Protein AF-A0A3D1SF93-F1 (afdb_monomer_lite)

Secondary structure (DSSP, 8-state):
-PBPPGGGTTTS--EEPPP-SS---THHHHSS--EEEEETTTEEEEEEEESSS-S----GGGGT--S-S-EE-GGGGT-HHHHHHHHHT-S----EEEEEPPP--HHHHHHT-----TTTTPPTTSBPP---EE--S--TT-EEEEESSTT-GGGEEEEE--TT-EE-

pLDDT: mean 93.57, std 7.23, range [55.25, 98.75]

Structure (mmCIF, N/CA/C/O backbone):
data_AF-A0A3D1SF93-F1
#
_entry.id   AF-A0A3D1SF93-F1
#
loop_
_atom_site.group_PDB
_atom_site.id
_atom_site.type_symbol
_atom_site.label_atom_id
_atom_site.label_alt_id
_atom_site.label_comp_id
_atom_site.label_asym_id
_atom_site.label_entity_id
_atom_site.label_seq_id
_atom_site.pdbx_PDB_ins_code
_atom_site.Cartn_x
_atom_site.Cartn_y
_atom_site.Cartn_z
_atom_site.occupancy
_atom_site.B_iso_or_equiv
_atom_site.auth_seq_id
_atom_site.auth_comp_id
_atom_site.auth_asym_id
_atom_site.auth_atom_id
_atom_site.pdbx_PDB_model_num
ATOM 1 N N . MET A 1 1 ? -8.913 -22.508 8.419 1.00 74.81 1 MET A N 1
ATOM 2 C CA . MET A 1 1 ? -8.419 -22.005 7.117 1.00 74.81 1 MET A CA 1
ATOM 3 C C . MET A 1 1 ? -9.110 -20.682 6.803 1.00 74.81 1 MET A C 1
ATOM 5 O O . MET A 1 1 ? -10.325 -20.611 6.950 1.00 74.81 1 MET A O 1
ATOM 9 N N . HIS A 1 2 ? -8.361 -19.647 6.410 1.00 86.44 2 HIS A N 1
ATOM 10 C CA . HIS A 1 2 ? -8.911 -18.325 6.064 1.00 86.44 2 HIS A CA 1
ATOM 11 C C . HIS A 1 2 ? -9.684 -18.330 4.740 1.00 86.44 2 HIS A C 1
ATOM 13 O O . HIS A 1 2 ? -9.350 -19.085 3.822 1.00 86.44 2 HIS A O 1
ATOM 19 N N . VAL A 1 3 ? -10.672 -17.440 4.621 1.00 83.31 3 VAL A N 1
ATOM 20 C CA . VAL A 1 3 ? -11.411 -17.209 3.371 1.00 83.31 3 VAL A CA 1
ATOM 21 C C . VAL A 1 3 ? -10.537 -16.401 2.412 1.00 83.31 3 VAL A C 1
ATOM 23 O O . VAL A 1 3 ? -10.145 -15.276 2.721 1.00 83.31 3 VAL A O 1
ATOM 26 N N . LYS A 1 4 ? -10.223 -16.984 1.250 1.00 88.31 4 LYS A N 1
ATOM 27 C CA . LYS A 1 4 ? -9.338 -16.403 0.229 1.00 88.31 4 LYS A CA 1
ATOM 28 C C . LYS A 1 4 ? -10.141 -15.737 -0.890 1.00 88.31 4 LYS A C 1
ATOM 30 O O . LYS A 1 4 ? -11.246 -16.174 -1.195 1.00 88.31 4 LYS A O 1
ATOM 35 N N . LEU A 1 5 ? -9.564 -14.719 -1.528 1.00 89.38 5 LEU A N 1
ATOM 36 C CA . LEU A 1 5 ? -10.157 -14.077 -2.701 1.00 89.38 5 LEU A CA 1
ATOM 37 C C . LEU A 1 5 ? -9.902 -14.915 -3.958 1.00 89.38 5 LEU A C 1
ATOM 39 O O . LEU A 1 5 ? -8.754 -15.218 -4.283 1.00 89.38 5 LEU A O 1
ATOM 43 N N . ASP A 1 6 ? -10.965 -15.238 -4.693 1.00 92.31 6 ASP A N 1
ATOM 44 C CA . ASP A 1 6 ? -10.878 -16.008 -5.938 1.00 92.31 6 ASP A CA 1
ATOM 45 C C . ASP A 1 6 ? -9.989 -15.329 -6.984 1.00 92.31 6 ASP A C 1
ATOM 47 O O . ASP A 1 6 ? -9.209 -15.998 -7.658 1.00 92.31 6 ASP A O 1
ATOM 51 N N . SER A 1 7 ? -10.034 -13.997 -7.038 1.00 92.06 7 SER A N 1
ATOM 52 C CA . SER A 1 7 ? -9.230 -13.163 -7.935 1.00 92.06 7 SER A CA 1
ATOM 53 C C . SER A 1 7 ? -7.718 -13.303 -7.733 1.00 92.06 7 SER A C 1
ATOM 55 O O . SER A 1 7 ? -6.961 -12.921 -8.615 1.00 92.06 7 SER A O 1
ATOM 57 N N . LEU A 1 8 ? -7.275 -13.827 -6.585 1.00 92.69 8 LEU A N 1
ATOM 58 C CA . LEU A 1 8 ? -5.858 -14.011 -6.257 1.00 92.69 8 LEU A CA 1
ATOM 59 C C . LEU A 1 8 ? -5.398 -15.468 -6.409 1.00 92.69 8 LEU A C 1
ATOM 61 O O . LEU A 1 8 ? -4.229 -15.758 -6.180 1.00 92.69 8 LEU A O 1
ATOM 65 N N . LYS A 1 9 ? -6.288 -16.403 -6.778 1.00 91.44 9 LYS A N 1
ATOM 66 C CA . LYS A 1 9 ? -5.968 -17.843 -6.815 1.00 91.44 9 LYS A CA 1
ATOM 67 C C . LYS A 1 9 ? -4.863 -18.202 -7.803 1.00 91.44 9 LYS A C 1
ATOM 69 O O . LYS A 1 9 ? -4.093 -19.107 -7.512 1.00 91.44 9 LYS A O 1
ATOM 74 N N . GLU A 1 10 ? -4.827 -17.543 -8.958 1.00 89.06 10 GLU A N 1
ATOM 75 C CA . GLU A 1 10 ? -3.891 -17.894 -10.030 1.00 89.06 10 GLU A CA 1
ATOM 76 C C . GLU A 1 10 ? -2.479 -17.376 -9.749 1.00 89.06 10 GLU A C 1
ATOM 78 O O . GLU A 1 10 ? -1.525 -18.135 -9.851 1.00 89.06 10 GLU A O 1
ATOM 83 N N . LYS A 1 11 ? -2.353 -16.092 -9.394 1.00 89.81 11 LYS A N 1
ATOM 84 C CA . LYS A 1 11 ? -1.059 -15.394 -9.317 1.00 89.81 11 LYS A CA 1
ATOM 85 C C . LYS A 1 11 ? -0.650 -14.941 -7.921 1.00 89.81 11 LYS A C 1
ATOM 87 O O . LYS A 1 11 ? 0.476 -14.501 -7.729 1.00 89.81 11 LYS A O 1
ATOM 92 N N . GLY A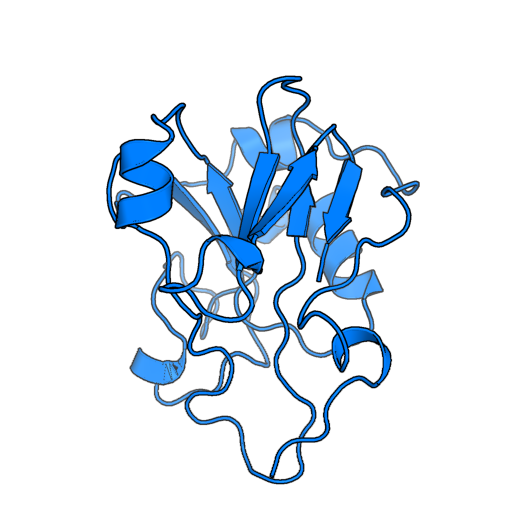 1 12 ? -1.563 -14.979 -6.954 1.00 91.94 12 GLY A N 1
ATOM 93 C CA . GLY A 1 12 ? -1.350 -14.395 -5.629 1.00 91.94 12 GLY A CA 1
ATOM 94 C C . GLY A 1 12 ? -1.447 -12.866 -5.581 1.00 91.94 12 GLY A C 1
ATOM 95 O O . GLY A 1 12 ? -1.406 -12.319 -4.486 1.00 91.94 12 GLY A O 1
ATOM 96 N N . PHE A 1 13 ? -1.624 -12.192 -6.724 1.00 95.06 13 PHE A N 1
ATOM 97 C CA . PHE A 1 13 ? -1.813 -10.743 -6.832 1.00 95.06 13 PHE A CA 1
ATOM 98 C C . PHE A 1 13 ? -2.858 -10.388 -7.901 1.00 95.06 13 PHE A C 1
ATOM 100 O O . PHE A 1 13 ? -3.149 -11.186 -8.796 1.00 95.06 13 PHE A O 1
ATOM 107 N N . ALA A 1 14 ? -3.387 -9.167 -7.845 1.00 96.06 14 ALA A N 1
ATOM 108 C CA . ALA A 1 14 ? -4.255 -8.588 -8.861 1.00 96.06 14 ALA A CA 1
ATOM 109 C C . ALA A 1 14 ? -3.878 -7.129 -9.148 1.00 96.06 14 ALA A C 1
ATOM 111 O O . ALA A 1 14 ? -3.833 -6.284 -8.253 1.00 96.06 14 ALA A O 1
ATOM 112 N N . ILE A 1 15 ? -3.671 -6.808 -10.429 1.00 97.06 15 ILE A N 1
ATOM 113 C CA . ILE A 1 15 ? -3.531 -5.420 -10.884 1.00 97.06 15 ILE A CA 1
ATOM 114 C C . ILE A 1 15 ? -4.928 -4.812 -10.965 1.00 97.06 15 ILE A C 1
ATOM 116 O O . ILE A 1 15 ? -5.761 -5.245 -11.762 1.00 97.06 15 ILE A O 1
ATOM 120 N N . LEU A 1 16 ? -5.181 -3.797 -10.146 1.00 96.75 16 LEU A N 1
ATOM 121 C CA . LEU A 1 16 ? -6.463 -3.107 -10.131 1.00 96.75 16 LEU A CA 1
ATOM 122 C C . LEU A 1 16 ? -6.497 -1.997 -11.188 1.00 96.75 16 LEU A C 1
ATOM 124 O O . LEU A 1 16 ? -5.471 -1.568 -11.728 1.00 96.75 16 LEU A O 1
ATOM 128 N N . ARG A 1 17 ? -7.703 -1.484 -11.459 1.00 97.00 17 ARG A N 1
ATOM 129 C CA . ARG A 1 17 ? -7.864 -0.239 -12.219 1.00 97.00 17 ARG A CA 1
ATOM 130 C C . ARG A 1 17 ? -7.030 0.857 -11.556 1.00 97.00 17 ARG A C 1
ATOM 132 O O . ARG A 1 17 ? -7.017 0.960 -10.331 1.00 97.00 17 ARG A O 1
ATOM 139 N N . GLY A 1 18 ? -6.358 1.682 -12.357 1.00 97.44 18 GLY A N 1
ATOM 140 C CA . GLY A 1 18 ? -5.652 2.850 -11.835 1.00 97.44 18 GLY A CA 1
ATOM 141 C C . GLY A 1 18 ? -6.589 3.735 -11.010 1.00 97.44 18 GLY A C 1
ATOM 142 O O . GLY A 1 18 ? -7.775 3.847 -11.324 1.00 97.44 18 GLY A O 1
ATOM 143 N N . TYR A 1 19 ? -6.065 4.322 -9.939 1.00 97.94 19 TYR A N 1
ATOM 144 C CA . TYR A 1 19 ? -6.830 5.207 -9.074 1.00 97.94 19 TYR A CA 1
ATOM 145 C C . TYR A 1 19 ? -7.311 6.435 -9.857 1.00 97.94 19 TYR A C 1
ATOM 147 O O . TYR A 1 19 ? -6.516 7.168 -10.449 1.00 97.94 19 TYR A O 1
ATOM 155 N N . ASP A 1 20 ? -8.627 6.630 -9.861 1.00 96.19 20 ASP A N 1
ATOM 156 C CA . ASP A 1 20 ? -9.348 7.671 -10.596 1.00 96.19 20 ASP A CA 1
ATOM 157 C C . ASP A 1 20 ? -10.147 8.610 -9.675 1.00 96.19 20 ASP A C 1
ATOM 159 O O . ASP A 1 20 ? -10.983 9.382 -10.140 1.00 96.19 20 ASP A O 1
ATOM 163 N N . GLY A 1 21 ? -9.896 8.548 -8.363 1.00 95.50 21 GLY A N 1
ATOM 164 C CA . GLY A 1 21 ? -10.477 9.465 -7.385 1.00 95.50 21 GLY A CA 1
ATOM 165 C C . GLY A 1 21 ? -9.772 10.830 -7.336 1.00 95.50 21 GLY A C 1
ATOM 166 O O . GLY A 1 21 ? -8.941 11.145 -8.195 1.00 95.50 21 GLY A O 1
ATOM 167 N N . PRO A 1 22 ? -10.080 11.659 -6.317 1.00 96.62 22 PRO A N 1
ATOM 168 C CA . PRO A 1 22 ? -9.417 12.944 -6.113 1.00 96.62 22 PRO A CA 1
ATOM 169 C C . PRO A 1 22 ? -7.888 12.799 -6.102 1.00 96.62 22 PRO A C 1
ATOM 171 O O . PRO A 1 22 ? -7.385 11.876 -5.451 1.00 96.62 22 PRO A O 1
ATOM 174 N N . PRO A 1 23 ? -7.135 13.681 -6.787 1.00 96.75 23 PRO A N 1
ATOM 175 C CA . PRO A 1 23 ? -5.679 13.626 -6.787 1.00 96.75 23 PRO A CA 1
ATOM 176 C C . PRO A 1 23 ? -5.132 13.669 -5.363 1.00 96.75 23 PRO A C 1
ATOM 178 O O . PRO A 1 23 ? -5.514 14.552 -4.603 1.00 96.75 23 PRO A O 1
ATOM 181 N N . VAL A 1 24 ? -4.211 12.764 -5.025 1.00 98.25 24 VAL A N 1
ATOM 182 C CA . VAL A 1 24 ? -3.491 12.822 -3.746 1.00 98.25 24 VAL A CA 1
ATOM 183 C C . VAL A 1 24 ? -2.470 13.969 -3.817 1.00 98.25 24 VAL A C 1
ATOM 185 O O . VAL A 1 24 ? -1.539 13.884 -4.635 1.00 98.25 24 VAL A O 1
ATOM 188 N N . PRO A 1 25 ? -2.619 15.042 -3.016 1.00 97.94 25 PRO A N 1
ATOM 189 C CA . PRO A 1 25 ? -1.641 16.124 -2.951 1.00 97.94 25 PRO A CA 1
ATOM 190 C C . PRO A 1 25 ? -0.279 15.602 -2.495 1.00 97.94 25 PRO A C 1
ATOM 192 O O . PRO A 1 25 ? -0.188 14.658 -1.710 1.00 97.94 25 PRO A O 1
ATOM 195 N N . LYS A 1 26 ? 0.804 16.218 -2.978 1.00 98.00 26 LYS A N 1
ATOM 196 C CA . LYS A 1 26 ? 2.167 15.794 -2.618 1.00 98.00 26 LYS A CA 1
ATOM 197 C C . LYS A 1 26 ? 2.413 15.931 -1.117 1.00 98.00 26 LYS A C 1
ATOM 199 O O . LYS A 1 26 ? 3.106 15.120 -0.513 1.00 98.00 26 LYS A O 1
ATOM 204 N N . GLU A 1 27 ? 1.826 16.956 -0.529 1.00 97.88 27 GLU A N 1
ATOM 205 C CA . GLU A 1 27 ? 1.940 17.339 0.869 1.00 97.88 27 GLU A CA 1
ATOM 206 C C . GLU A 1 27 ? 1.391 16.247 1.796 1.00 97.88 27 GLU A C 1
ATOM 208 O O . GLU A 1 27 ? 1.954 16.036 2.867 1.00 97.88 27 GLU A O 1
ATOM 213 N N . GLU A 1 28 ? 0.376 15.491 1.353 1.00 98.31 28 GLU A N 1
ATOM 214 C CA . GLU A 1 28 ? -0.233 14.402 2.130 1.00 98.31 28 GLU A CA 1
ATOM 215 C C . GLU A 1 28 ? 0.703 13.203 2.345 1.00 98.31 28 GLU A C 1
ATOM 217 O O . GLU A 1 28 ? 0.438 12.362 3.195 1.00 98.31 28 GLU A O 1
ATOM 222 N N . TRP A 1 29 ? 1.806 13.095 1.604 1.00 97.50 29 TRP A N 1
ATOM 223 C CA . TRP A 1 29 ? 2.801 12.042 1.830 1.00 97.50 29 TRP A CA 1
ATOM 224 C C . TRP A 1 29 ? 4.211 12.587 2.048 1.00 97.50 29 TRP A C 1
ATOM 226 O O . TRP A 1 29 ? 5.007 11.958 2.740 1.00 97.50 29 TRP A O 1
ATOM 236 N N . ALA A 1 30 ? 4.545 13.762 1.515 1.00 96.12 30 ALA A N 1
ATOM 237 C CA . ALA A 1 30 ? 5.860 14.369 1.699 1.00 96.12 30 ALA A CA 1
ATOM 238 C C . ALA A 1 30 ? 6.050 14.983 3.096 1.00 96.12 30 ALA A C 1
ATOM 240 O O . ALA A 1 30 ? 7.170 14.966 3.598 1.00 96.12 30 ALA A O 1
ATOM 241 N N . ASN A 1 31 ? 4.980 15.493 3.719 1.00 97.00 31 ASN A N 1
ATOM 242 C CA . ASN A 1 31 ? 5.054 16.217 4.996 1.00 97.00 31 ASN A CA 1
ATOM 243 C C . ASN A 1 31 ? 4.712 15.350 6.215 1.00 97.00 31 ASN A C 1
ATOM 245 O O . ASN A 1 31 ? 4.624 15.869 7.327 1.00 97.00 31 ASN A O 1
ATOM 249 N N . LEU A 1 32 ? 4.483 14.051 6.015 1.00 97.88 32 LEU A N 1
ATOM 250 C CA . LEU A 1 32 ? 4.222 13.137 7.119 1.00 97.88 32 LEU A CA 1
ATOM 251 C C . LEU A 1 32 ? 5.458 12.973 8.001 1.00 97.88 32 LEU A C 1
ATOM 253 O O . LEU A 1 32 ? 6.594 13.100 7.545 1.00 97.88 32 LEU A O 1
ATOM 257 N N . GLU A 1 33 ? 5.234 12.632 9.265 1.00 96.62 33 GLU A N 1
ATOM 258 C CA . GLU A 1 33 ? 6.308 12.193 10.145 1.00 96.62 33 GLU A CA 1
ATOM 259 C C . GLU A 1 33 ? 6.741 10.779 9.744 1.00 96.62 33 GLU A C 1
ATOM 261 O O . GLU A 1 33 ? 5.963 9.821 9.835 1.00 96.62 33 GLU A O 1
ATOM 266 N N . TYR A 1 34 ? 7.984 10.673 9.275 1.00 94.56 34 TYR A N 1
ATOM 267 C CA . TYR A 1 34 ? 8.646 9.413 8.960 1.00 94.56 34 TYR A CA 1
ATOM 268 C C . TYR A 1 34 ? 9.389 8.903 10.190 1.00 94.56 34 TYR A C 1
ATOM 270 O O . TYR A 1 34 ? 10.041 9.665 10.898 1.00 94.56 34 TYR A O 1
ATOM 278 N N . MET A 1 35 ? 9.310 7.599 10.418 1.00 89.88 35 MET A N 1
ATOM 279 C CA . MET A 1 35 ? 10.062 6.936 11.472 1.00 89.88 35 MET A CA 1
ATOM 280 C C . MET A 1 35 ? 11.518 6.767 11.042 1.00 89.88 35 MET A C 1
ATOM 282 O O . MET A 1 35 ? 11.775 6.361 9.908 1.00 89.88 35 MET A O 1
ATOM 286 N N . ASP A 1 36 ? 12.447 6.900 11.988 1.00 73.75 36 ASP A N 1
ATOM 287 C CA . ASP A 1 36 ? 13.877 6.576 11.806 1.00 73.75 36 ASP A CA 1
ATOM 288 C C . ASP A 1 36 ? 14.146 5.070 11.583 1.00 73.75 36 ASP A C 1
ATOM 290 O O . ASP A 1 36 ? 15.287 4.605 11.541 1.00 73.75 36 ASP A O 1
ATOM 294 N N . TRP A 1 37 ? 13.086 4.270 11.455 1.00 67.38 37 TRP A N 1
ATOM 295 C CA . TRP A 1 37 ? 13.154 2.836 11.243 1.00 67.38 37 TRP A CA 1
ATOM 296 C C . TRP A 1 37 ? 13.552 2.508 9.801 1.00 67.38 37 TRP A C 1
ATOM 298 O O . TRP A 1 37 ? 12.746 2.650 8.878 1.00 67.38 37 TRP A O 1
ATOM 308 N N . LYS A 1 38 ? 14.761 1.966 9.629 1.00 61.62 38 LYS A N 1
ATOM 309 C CA . LYS A 1 38 ? 15.219 1.351 8.379 1.00 61.62 38 LYS A CA 1
ATOM 310 C C . LYS A 1 38 ? 14.974 -0.158 8.420 1.00 61.62 38 LYS A C 1
ATOM 312 O O . LYS A 1 38 ? 15.652 -0.874 9.153 1.00 61.62 38 LYS A O 1
ATOM 317 N N . SER A 1 39 ? 14.029 -0.669 7.632 1.00 57.19 39 SER A N 1
ATOM 318 C CA . SER A 1 39 ? 14.055 -2.090 7.253 1.00 57.19 39 SER A CA 1
ATOM 319 C C . SER A 1 39 ? 14.922 -2.217 6.007 1.00 57.19 39 SER A C 1
ATOM 321 O O . SER A 1 39 ? 14.633 -1.489 5.065 1.00 57.19 39 SER A O 1
ATOM 323 N N . GLY A 1 40 ? 15.928 -3.101 6.006 1.00 55.25 40 GLY A N 1
ATOM 324 C CA . GLY A 1 40 ? 16.726 -3.505 4.831 1.00 55.25 40 GLY A CA 1
ATOM 325 C C . GLY A 1 40 ? 16.950 -2.430 3.751 1.00 55.25 40 GLY A C 1
ATOM 326 O O . GLY A 1 40 ? 16.075 -2.174 2.927 1.00 55.25 40 GLY A O 1
ATOM 327 N N . GLY A 1 41 ? 18.141 -1.828 3.716 1.00 60.75 41 GLY A N 1
ATOM 328 C CA . GLY A 1 41 ? 18.446 -0.700 2.823 1.00 60.75 41 GLY A CA 1
ATOM 329 C C . GLY A 1 41 ? 17.974 0.652 3.378 1.00 60.75 41 GLY A C 1
ATOM 330 O O . GLY A 1 41 ? 17.735 0.793 4.577 1.00 60.75 41 GLY A O 1
ATOM 331 N N . ASP A 1 42 ? 17.843 1.656 2.506 1.00 70.50 42 ASP A N 1
ATOM 332 C CA . ASP A 1 42 ? 17.410 3.022 2.855 1.00 70.50 42 ASP A CA 1
ATOM 333 C C . ASP A 1 42 ? 15.883 3.223 2.722 1.00 70.50 42 ASP A C 1
ATOM 335 O O . ASP A 1 42 ? 15.416 4.275 2.279 1.00 70.50 42 ASP A O 1
ATOM 339 N N . THR A 1 43 ? 15.080 2.219 3.086 1.00 83.44 43 THR A N 1
ATOM 340 C CA . THR A 1 43 ? 13.609 2.320 3.078 1.00 83.44 43 THR A CA 1
ATOM 341 C C . THR A 1 43 ? 13.108 3.070 4.311 1.00 83.44 43 THR A C 1
ATOM 343 O O . THR A 1 43 ? 13.487 2.734 5.431 1.00 83.44 43 THR A O 1
ATOM 346 N N . ASN A 1 44 ? 12.222 4.052 4.113 1.00 89.50 44 ASN A N 1
ATOM 347 C CA . ASN A 1 44 ? 11.630 4.845 5.196 1.00 89.50 44 ASN A CA 1
ATOM 348 C C . ASN A 1 44 ? 10.110 4.678 5.219 1.00 89.50 44 ASN A C 1
ATOM 350 O O . ASN A 1 44 ? 9.478 4.539 4.170 1.00 89.50 44 ASN A O 1
ATOM 354 N N . PHE A 1 45 ? 9.514 4.761 6.408 1.00 94.00 45 PHE A N 1
ATOM 355 C CA . PHE A 1 45 ? 8.075 4.578 6.590 1.00 94.00 45 PHE A CA 1
ATOM 356 C C . PHE A 1 45 ? 7.454 5.724 7.375 1.00 94.00 45 PHE A C 1
ATOM 358 O O . PHE A 1 45 ? 7.990 6.113 8.409 1.00 94.00 45 PHE A O 1
ATOM 365 N N . ALA A 1 46 ? 6.283 6.183 6.943 1.00 97.00 46 ALA A N 1
ATOM 366 C CA . ALA A 1 46 ? 5.424 7.059 7.736 1.00 97.00 46 ALA A CA 1
ATOM 367 C C . ALA A 1 46 ? 4.112 6.318 8.054 1.00 97.00 46 ALA A C 1
ATOM 369 O O . ALA A 1 46 ? 3.354 6.013 7.125 1.00 97.00 46 ALA A O 1
ATOM 370 N N . PRO A 1 47 ? 3.832 5.967 9.324 1.00 97.69 47 PRO A N 1
ATOM 371 C CA . PRO A 1 47 ? 2.619 5.247 9.683 1.00 97.69 47 PRO A CA 1
ATOM 372 C C . PRO A 1 47 ? 1.421 6.194 9.682 1.00 97.69 47 PRO A C 1
ATOM 374 O O . PRO A 1 47 ? 1.453 7.227 10.343 1.00 97.69 47 PRO A O 1
ATOM 377 N N . ILE A 1 48 ? 0.369 5.825 8.956 1.00 98.69 48 ILE A N 1
ATOM 378 C CA . ILE A 1 48 ? -0.939 6.499 8.936 1.00 98.69 48 ILE A CA 1
ATOM 379 C C . ILE A 1 48 ? -1.906 5.773 9.884 1.00 98.69 48 ILE A C 1
ATOM 381 O O . ILE A 1 48 ? -2.709 6.415 10.553 1.00 98.69 48 ILE A O 1
ATOM 385 N N . ALA A 1 49 ? -1.793 4.446 10.000 1.00 98.62 49 ALA A N 1
ATOM 386 C CA . ALA A 1 49 ? -2.464 3.643 11.021 1.00 98.62 49 ALA A CA 1
ATOM 387 C C . ALA A 1 49 ? -1.509 2.613 11.642 1.00 98.62 49 ALA A C 1
ATOM 389 O O . ALA A 1 49 ? -0.679 2.013 10.944 1.00 98.62 49 ALA A O 1
ATOM 390 N N . SER A 1 50 ? -1.656 2.387 12.948 1.00 97.75 50 SER A N 1
ATOM 391 C CA . SER A 1 50 ? -0.880 1.426 13.742 1.00 97.75 50 SER A CA 1
ATOM 392 C C . SER A 1 50 ? -1.786 0.637 14.698 1.00 97.75 50 SER A C 1
ATOM 394 O O . SER A 1 50 ? -3.006 0.798 14.684 1.00 97.75 50 SER A O 1
ATOM 396 N N . ALA A 1 51 ? -1.215 -0.258 15.512 1.00 97.38 51 ALA A N 1
ATOM 397 C CA . ALA A 1 51 ? -2.002 -1.156 16.361 1.00 97.38 51 ALA A CA 1
ATOM 398 C C . ALA A 1 51 ? -2.830 -0.399 17.408 1.00 97.38 51 ALA A C 1
ATOM 400 O O . ALA A 1 51 ? -3.946 -0.821 17.728 1.00 97.38 51 ALA A O 1
ATOM 401 N N . PHE A 1 52 ? -2.279 0.711 17.906 1.00 97.56 52 PHE A N 1
ATOM 402 C CA . PHE A 1 52 ? -2.864 1.541 18.958 1.00 97.56 52 PHE A CA 1
ATOM 403 C C . PHE A 1 52 ? -2.951 3.033 18.599 1.00 97.56 52 PHE A C 1
ATOM 405 O O . PHE A 1 52 ? -3.321 3.833 19.447 1.00 97.56 52 PHE A O 1
ATOM 412 N N . GLY A 1 53 ? -2.643 3.421 17.356 1.00 97.88 53 GLY A N 1
ATOM 413 C CA . GLY A 1 53 ? -2.655 4.827 16.921 1.00 97.88 53 GLY A CA 1
ATOM 414 C C . GLY A 1 53 ? -1.357 5.576 17.232 1.00 97.88 53 GLY A C 1
ATOM 415 O O . GLY A 1 53 ? -1.207 6.745 16.888 1.00 97.88 53 GLY A O 1
ATOM 416 N N . GLU A 1 54 ? -0.380 4.889 17.818 1.00 96.94 54 GLU A N 1
ATOM 417 C CA . GLU A 1 54 ? 0.951 5.424 18.074 1.00 96.94 54 GLU A CA 1
ATOM 418 C C . GLU A 1 54 ? 1.765 5.579 16.785 1.00 96.94 54 GLU A C 1
ATOM 420 O O . GLU A 1 54 ? 1.591 4.835 15.810 1.00 96.94 54 GLU A O 1
ATOM 425 N N . MET A 1 55 ? 2.696 6.532 16.799 1.00 96.25 55 MET A N 1
ATOM 426 C CA . MET A 1 55 ? 3.662 6.750 15.723 1.00 96.25 55 MET A CA 1
ATOM 427 C C . MET A 1 55 ? 4.716 5.641 15.713 1.00 96.25 55 MET A C 1
ATOM 429 O O . MET A 1 55 ? 5.812 5.790 16.243 1.00 96.25 55 MET A O 1
ATOM 433 N N . GLU A 1 56 ? 4.370 4.496 15.127 1.00 93.25 56 GLU A N 1
ATOM 434 C CA . GLU A 1 56 ? 5.272 3.355 15.001 1.00 93.25 56 GLU A CA 1
ATOM 435 C C . GLU A 1 56 ? 5.002 2.482 13.769 1.00 93.25 56 GLU A C 1
ATOM 437 O O . GLU A 1 56 ? 3.906 2.439 13.207 1.00 93.25 56 GLU A O 1
ATOM 442 N N . CYS A 1 57 ? 6.027 1.716 13.385 1.00 91.44 57 CYS A N 1
ATOM 443 C CA . CYS A 1 57 ? 5.992 0.804 12.243 1.00 91.44 57 CYS A CA 1
ATOM 444 C C . CYS A 1 57 ? 6.114 -0.682 12.626 1.00 91.44 57 CYS A C 1
ATOM 446 O O . CYS A 1 57 ? 6.358 -1.518 11.749 1.00 91.44 57 CYS A O 1
ATOM 448 N N . ARG A 1 58 ? 5.892 -1.045 13.895 1.00 90.94 58 ARG A N 1
ATOM 449 C CA . ARG A 1 58 ? 5.916 -2.447 14.348 1.00 90.94 58 ARG A CA 1
ATOM 450 C C . ARG A 1 58 ? 4.807 -3.285 13.715 1.00 90.94 58 ARG A C 1
ATOM 452 O O . ARG A 1 58 ? 3.838 -2.748 13.168 1.00 90.94 58 ARG A O 1
ATOM 459 N N . GLY A 1 59 ? 4.976 -4.602 13.734 1.00 92.06 59 GLY A N 1
ATOM 460 C CA . GLY A 1 59 ? 3.900 -5.523 13.380 1.00 92.06 59 GLY A CA 1
ATOM 461 C C . GLY A 1 59 ? 2.837 -5.546 14.472 1.00 92.06 59 GLY A C 1
ATOM 462 O O . GLY A 1 59 ? 3.167 -5.398 15.645 1.00 92.06 59 GLY A O 1
ATOM 463 N N . PHE A 1 60 ? 1.563 -5.752 14.126 1.00 95.56 60 PHE A N 1
ATOM 464 C CA . PHE A 1 60 ? 0.505 -5.807 15.147 1.00 95.56 60 PHE A CA 1
ATOM 465 C C . PHE A 1 60 ? 0.682 -7.006 16.093 1.00 95.56 60 PHE A C 1
ATOM 467 O O . PHE A 1 60 ? 0.256 -6.953 17.246 1.00 95.56 60 PHE A O 1
ATOM 474 N N . TRP A 1 61 ? 1.386 -8.052 15.652 1.00 94.62 61 TRP A N 1
ATOM 475 C CA . TRP A 1 61 ? 1.692 -9.220 16.474 1.00 94.62 61 TRP A CA 1
ATOM 476 C C . TRP A 1 61 ? 2.602 -8.909 17.668 1.00 94.62 61 TRP A C 1
ATOM 478 O O . TRP A 1 61 ? 2.505 -9.606 18.674 1.00 94.62 61 TRP A O 1
ATOM 488 N N . ASP A 1 62 ? 3.429 -7.857 17.603 1.00 94.00 62 ASP A N 1
ATOM 489 C CA . ASP A 1 62 ? 4.230 -7.404 18.753 1.00 94.00 62 ASP A CA 1
ATOM 490 C C . ASP A 1 62 ? 3.324 -6.908 19.897 1.00 94.00 62 ASP A C 1
ATOM 492 O O . ASP A 1 62 ? 3.729 -6.869 21.056 1.00 94.00 62 ASP A O 1
ATOM 496 N N . HIS A 1 63 ? 2.067 -6.599 19.566 1.00 94.81 63 HIS A N 1
ATOM 497 C CA . HIS A 1 63 ? 1.002 -6.186 20.475 1.00 94.81 63 HIS A CA 1
ATOM 498 C C . HIS A 1 63 ? -0.053 -7.276 20.700 1.00 94.81 63 HIS A C 1
ATOM 500 O O . HIS A 1 63 ? -1.122 -6.999 21.242 1.00 94.81 63 HIS A O 1
ATOM 506 N N . GLY A 1 64 ? 0.204 -8.508 20.247 1.00 95.75 64 GLY A N 1
ATOM 507 C CA . GLY A 1 64 ? -0.742 -9.621 20.349 1.00 95.75 64 GLY A CA 1
ATOM 508 C C . GLY A 1 64 ? -1.993 -9.471 19.473 1.00 95.75 64 GLY A C 1
ATOM 509 O O . GLY A 1 64 ? -3.013 -10.089 19.771 1.00 95.75 64 GLY A O 1
ATOM 510 N N . LYS A 1 65 ? -1.935 -8.659 18.408 1.00 95.56 65 LYS A N 1
ATOM 511 C CA . LYS A 1 65 ? -3.056 -8.396 17.490 1.00 95.56 65 LYS A CA 1
ATOM 512 C C . LYS A 1 65 ? -2.790 -8.961 16.089 1.00 95.56 65 LYS A C 1
ATOM 514 O O . LYS A 1 65 ? -1.654 -8.960 15.616 1.00 95.56 65 LYS A O 1
ATOM 519 N N . ALA A 1 66 ? -3.850 -9.393 15.406 1.00 95.38 66 ALA A N 1
ATOM 520 C CA . ALA A 1 66 ? -3.828 -9.593 13.955 1.00 95.38 66 ALA A CA 1
ATOM 521 C C . ALA A 1 66 ? -3.709 -8.238 13.235 1.00 95.38 66 ALA A C 1
ATOM 523 O O . ALA A 1 66 ? -4.103 -7.224 13.805 1.00 95.38 66 ALA A O 1
ATOM 524 N N . ASP A 1 67 ? -3.236 -8.205 11.984 1.00 94.94 67 ASP A N 1
ATOM 525 C CA . ASP A 1 67 ? -3.146 -6.986 11.153 1.00 94.94 67 ASP A CA 1
ATOM 526 C C . ASP A 1 67 ? -4.525 -6.502 10.644 1.00 94.94 67 ASP A C 1
ATOM 528 O O . ASP A 1 67 ? -4.772 -6.348 9.447 1.00 94.94 67 ASP A O 1
ATOM 532 N N . LYS A 1 68 ? -5.445 -6.260 11.577 1.00 94.81 68 LYS A N 1
ATOM 533 C CA . LYS A 1 68 ? -6.799 -5.741 11.373 1.00 94.81 68 LYS A CA 1
ATOM 534 C C . LYS A 1 68 ? -7.115 -4.729 12.469 1.00 94.81 68 LYS A C 1
ATOM 536 O O . LYS A 1 68 ? -6.447 -4.694 13.504 1.00 94.81 68 LYS A O 1
ATOM 541 N N . ASP A 1 69 ? -8.134 -3.912 12.230 1.00 96.56 69 ASP A N 1
ATOM 542 C CA . ASP A 1 69 ? -8.644 -2.926 13.189 1.00 96.56 69 ASP A CA 1
ATOM 543 C C . ASP A 1 69 ? -7.544 -1.990 13.712 1.00 96.56 69 ASP A C 1
ATOM 545 O O . ASP A 1 69 ? -7.352 -1.788 14.918 1.00 96.56 69 ASP A O 1
ATOM 549 N N . GLY A 1 70 ? -6.773 -1.460 12.762 1.00 97.75 70 GLY A N 1
ATOM 550 C CA . GLY A 1 70 ? -5.790 -0.420 13.002 1.00 97.75 70 GLY A CA 1
ATOM 551 C C . GLY A 1 70 ? -6.448 0.874 13.465 1.00 97.75 70 GLY A C 1
ATOM 552 O O . GLY A 1 70 ? -7.582 1.198 13.111 1.00 97.75 70 GLY A O 1
ATOM 553 N N . ILE A 1 71 ? -5.704 1.636 14.256 1.00 98.50 71 ILE A N 1
ATOM 554 C CA . ILE A 1 71 ? -6.111 2.944 14.755 1.00 98.50 71 ILE A CA 1
ATOM 555 C C . ILE A 1 71 ? -5.268 3.998 14.040 1.00 98.50 71 ILE A C 1
ATOM 557 O O . ILE A 1 71 ? -4.056 3.836 13.873 1.00 98.50 71 ILE A O 1
ATOM 561 N N . TRP A 1 72 ? -5.925 5.062 13.580 1.00 98.75 72 TRP A N 1
ATOM 562 C CA . TRP A 1 72 ? -5.274 6.186 12.913 1.00 98.75 72 TRP A CA 1
ATOM 563 C C . TRP A 1 72 ? -4.248 6.851 13.831 1.00 98.75 72 TRP A C 1
ATOM 565 O O . TRP A 1 72 ? -4.515 7.072 15.010 1.00 98.75 72 TRP A O 1
ATOM 575 N N . THR A 1 73 ? -3.085 7.178 13.278 1.00 98.75 73 THR A N 1
ATOM 576 C CA . THR A 1 73 ? -2.058 7.975 13.953 1.00 98.75 73 THR A CA 1
ATOM 577 C C . THR A 1 73 ? -2.279 9.462 13.682 1.00 98.75 73 THR A C 1
ATOM 579 O O . THR A 1 73 ? -3.100 9.839 12.843 1.00 98.75 73 THR A O 1
ATOM 582 N N . LYS A 1 74 ? -1.480 10.331 14.312 1.00 98.19 74 LYS A N 1
ATOM 583 C CA . LYS A 1 74 ? -1.499 11.777 14.025 1.00 98.19 74 LYS A CA 1
ATOM 584 C C . LYS A 1 74 ? -1.204 12.123 12.553 1.00 98.19 74 LYS A C 1
ATOM 586 O O . LYS A 1 74 ? -1.666 13.147 12.067 1.00 98.19 74 LYS A O 1
ATOM 591 N N . ASN A 1 75 ? -0.489 11.267 11.808 1.00 98.56 75 ASN A N 1
ATOM 592 C CA . ASN A 1 75 ? -0.259 11.477 10.369 1.00 98.56 75 ASN A CA 1
ATOM 593 C C . ASN A 1 75 ? -1.562 11.438 9.555 1.00 98.56 75 ASN A C 1
ATOM 595 O O . ASN A 1 75 ? -1.630 12.051 8.491 1.00 98.56 75 ASN A O 1
ATOM 599 N N . ALA A 1 76 ? -2.596 10.736 10.031 1.00 98.69 76 ALA A N 1
ATOM 600 C CA . ALA A 1 76 ? -3.880 10.643 9.341 1.00 98.69 76 ALA A CA 1
ATOM 601 C C . ALA A 1 76 ? -4.564 12.011 9.170 1.00 98.69 76 ALA A C 1
ATOM 603 O O . ALA A 1 76 ? -5.276 12.221 8.192 1.00 98.69 76 ALA A O 1
ATOM 604 N N . GLU A 1 77 ? -4.306 12.962 10.072 1.00 98.25 77 GLU A N 1
ATOM 605 C CA . GLU A 1 77 ? -4.830 14.334 9.990 1.00 98.25 77 GLU A CA 1
ATOM 606 C C . GLU A 1 77 ? -4.220 15.129 8.825 1.00 98.25 77 GLU A C 1
ATOM 608 O O . GLU A 1 77 ? -4.842 16.053 8.304 1.00 98.25 77 GLU A O 1
ATOM 613 N N . ILE A 1 78 ? -3.016 14.748 8.390 1.00 98.50 78 ILE A N 1
ATOM 614 C CA . ILE A 1 78 ? -2.252 15.423 7.335 1.00 98.50 78 ILE A CA 1
ATOM 61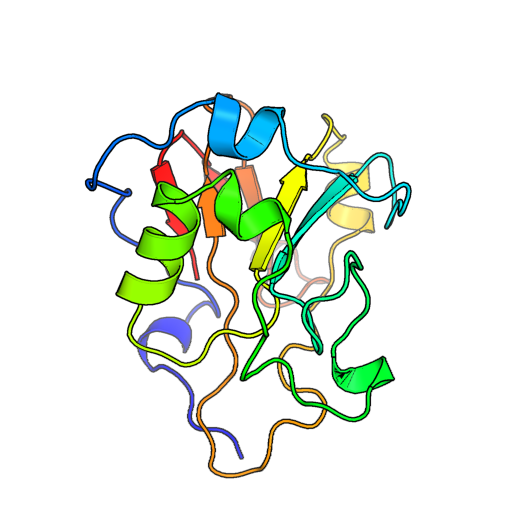5 C C . ILE A 1 78 ? -2.590 14.843 5.950 1.00 98.50 78 ILE A C 1
ATOM 617 O O . ILE A 1 78 ? -2.353 15.501 4.940 1.00 98.50 78 ILE A O 1
ATOM 621 N N . CYS A 1 79 ? -3.161 13.633 5.884 1.00 98.62 79 CYS A N 1
ATOM 622 C CA . CYS A 1 79 ? -3.397 12.897 4.636 1.00 98.62 79 CYS A CA 1
ATOM 623 C C . CYS A 1 79 ? -4.860 12.461 4.410 1.00 98.62 79 CYS A C 1
ATOM 625 O O . CYS A 1 79 ? -5.150 11.267 4.245 1.00 98.62 79 CYS A O 1
ATOM 627 N N . PRO A 1 80 ? -5.819 13.406 4.389 1.00 98.44 80 PRO A N 1
ATOM 628 C CA . PRO A 1 80 ? -7.241 13.082 4.311 1.00 98.44 80 PRO A CA 1
ATOM 629 C C . PRO A 1 80 ? -7.627 12.285 3.056 1.00 98.44 80 PRO A C 1
ATOM 631 O O . PRO A 1 80 ? -8.518 11.436 3.133 1.00 98.44 80 PRO A O 1
ATOM 634 N N . THR A 1 81 ? -6.958 12.492 1.917 1.00 98.50 81 THR A N 1
ATOM 635 C CA . THR A 1 81 ? -7.238 11.747 0.682 1.00 98.50 81 THR A CA 1
ATOM 636 C C . THR A 1 81 ? -6.809 10.286 0.811 1.00 98.50 81 THR A C 1
ATOM 638 O O . THR A 1 81 ? -7.557 9.394 0.413 1.00 98.50 81 THR A O 1
ATOM 641 N N . LEU A 1 82 ? -5.652 10.009 1.421 1.00 98.50 82 LEU A N 1
ATOM 642 C CA . LEU A 1 82 ? -5.169 8.637 1.654 1.00 98.50 82 LEU A CA 1
ATOM 643 C C . LEU A 1 82 ? -5.996 7.889 2.707 1.00 98.50 82 LEU A C 1
ATOM 645 O O . LEU A 1 82 ? -6.291 6.697 2.551 1.00 98.50 82 LEU A O 1
ATOM 649 N N . VAL A 1 83 ? -6.428 8.593 3.754 1.00 98.62 83 VAL A N 1
ATOM 650 C CA . VAL A 1 83 ? -7.386 8.061 4.733 1.00 98.62 83 VAL A CA 1
ATOM 651 C C . VAL A 1 83 ? -8.697 7.699 4.038 1.00 98.62 83 VAL A C 1
ATOM 653 O O . VAL A 1 83 ? -9.234 6.612 4.260 1.00 98.62 83 VAL A O 1
ATOM 656 N N . GLN A 1 84 ? -9.208 8.574 3.167 1.00 98.44 84 GLN A N 1
ATOM 657 C CA . GLN A 1 84 ? -10.439 8.303 2.434 1.00 98.44 84 GLN A CA 1
ATOM 658 C C . GLN A 1 84 ? -10.275 7.158 1.428 1.00 98.44 84 GLN A C 1
ATOM 660 O O . GLN A 1 84 ? -11.161 6.312 1.343 1.00 98.44 84 GLN A O 1
ATOM 665 N N . TRP A 1 85 ? -9.144 7.074 0.720 1.00 98.12 85 TRP A N 1
ATOM 666 C CA . TRP A 1 85 ? -8.821 5.944 -0.157 1.00 98.12 85 TRP A CA 1
ATOM 667 C C . TRP A 1 85 ? -8.870 4.617 0.607 1.00 98.12 85 TRP A C 1
ATOM 669 O O . TRP A 1 85 ? -9.544 3.686 0.173 1.00 98.12 85 TRP A O 1
ATOM 679 N N . THR A 1 86 ? -8.259 4.568 1.794 1.00 98.06 86 THR A N 1
ATOM 680 C CA . THR A 1 86 ? -8.287 3.376 2.654 1.00 98.06 86 THR A CA 1
ATOM 681 C C . THR A 1 86 ? -9.715 3.024 3.077 1.00 98.06 86 THR A C 1
ATOM 683 O O . THR A 1 86 ? -10.127 1.871 2.980 1.00 98.06 86 THR A O 1
ATOM 686 N N . LYS A 1 87 ? -10.511 4.014 3.505 1.00 97.62 87 LYS A N 1
ATOM 687 C CA . LYS A 1 87 ? -11.919 3.802 3.893 1.00 97.62 87 LYS A CA 1
ATOM 688 C C . LYS A 1 87 ? -12.781 3.311 2.727 1.00 97.62 87 LYS A C 1
ATOM 690 O O . LYS A 1 87 ? -13.667 2.486 2.937 1.00 97.62 87 LYS A O 1
ATOM 695 N N . ASN A 1 88 ? -12.511 3.779 1.508 1.00 96.56 88 ASN A N 1
ATOM 696 C CA . ASN A 1 88 ? -13.255 3.397 0.306 1.00 96.56 88 ASN A CA 1
ATOM 697 C C . ASN A 1 88 ? -13.064 1.924 -0.088 1.00 96.56 88 ASN A C 1
ATOM 699 O O . ASN A 1 88 ? -13.874 1.411 -0.856 1.00 96.56 88 ASN A O 1
ATOM 703 N N . VAL A 1 89 ? -12.049 1.232 0.447 1.00 94.31 89 VAL A N 1
ATOM 704 C CA . VAL A 1 89 ? -11.896 -0.224 0.276 1.00 94.31 89 VAL A CA 1
ATOM 705 C C . VAL A 1 89 ? -13.085 -0.981 0.884 1.00 94.31 89 VAL A C 1
ATOM 707 O O . VAL A 1 89 ? -13.448 -2.045 0.391 1.00 94.31 89 VAL A O 1
ATOM 710 N N . GLY A 1 90 ? -13.721 -0.435 1.929 1.00 94.56 90 GLY A N 1
ATOM 711 C CA . GLY A 1 90 ? -14.915 -1.033 2.536 1.00 94.56 90 GLY A CA 1
ATOM 712 C C . GLY A 1 90 ? -14.646 -2.296 3.363 1.00 94.56 90 GLY A C 1
ATOM 713 O O . GLY A 1 90 ? -15.571 -3.064 3.616 1.00 94.56 90 GLY A O 1
ATOM 714 N N . ALA A 1 91 ? -13.399 -2.511 3.789 1.00 94.12 91 ALA A N 1
ATOM 715 C CA . ALA A 1 91 ? -12.983 -3.602 4.668 1.00 94.12 91 ALA A CA 1
ATOM 716 C C . ALA A 1 91 ? -12.260 -3.055 5.910 1.00 94.12 91 ALA A C 1
ATOM 718 O O . ALA A 1 91 ? -11.825 -1.900 5.928 1.00 94.12 91 ALA A O 1
ATOM 719 N N . ASN A 1 92 ? -12.099 -3.886 6.945 1.00 95.38 92 ASN A N 1
ATOM 720 C CA . ASN A 1 92 ? -11.200 -3.570 8.055 1.00 95.38 92 ASN A CA 1
ATOM 721 C C . ASN A 1 92 ? -9.783 -3.337 7.507 1.00 95.38 92 ASN A C 1
ATOM 723 O O . ASN A 1 92 ? -9.313 -4.084 6.649 1.00 95.38 92 ASN A O 1
ATOM 727 N N . PHE A 1 93 ? -9.093 -2.324 8.023 1.00 97.12 93 PHE A N 1
ATOM 728 C CA . PHE A 1 93 ? -7.699 -2.051 7.685 1.00 97.12 93 PHE A CA 1
ATOM 729 C C . PHE A 1 93 ? -6.811 -2.337 8.896 1.00 97.12 93 PHE A C 1
ATOM 731 O O . PHE A 1 93 ? -7.218 -2.126 10.036 1.00 97.12 93 PHE A O 1
ATOM 738 N N . GLY A 1 94 ? -5.601 -2.831 8.650 1.00 96.88 94 GLY A N 1
ATOM 739 C CA . GLY A 1 94 ? -4.567 -2.995 9.669 1.00 96.88 94 GLY A CA 1
ATOM 740 C C . GLY A 1 94 ? -3.566 -1.847 9.614 1.00 96.88 94 GLY A C 1
ATOM 741 O O . GLY A 1 94 ? -3.889 -0.685 9.855 1.00 96.88 94 GLY A O 1
ATOM 742 N N . ARG A 1 95 ? -2.326 -2.180 9.257 1.00 96.62 95 ARG A N 1
ATOM 743 C CA . ARG A 1 95 ? -1.255 -1.207 9.021 1.00 96.62 95 ARG A CA 1
ATOM 744 C C . ARG A 1 95 ? -1.536 -0.404 7.748 1.00 96.62 95 ARG A C 1
ATOM 746 O O . ARG A 1 95 ? -1.678 -0.982 6.676 1.00 96.62 95 ARG A O 1
ATOM 753 N N . VAL A 1 96 ? -1.519 0.924 7.853 1.00 98.12 96 VAL A N 1
ATOM 754 C CA . VAL A 1 96 ? -1.573 1.848 6.702 1.00 98.12 96 VAL A CA 1
ATOM 755 C C . VAL A 1 96 ? -0.345 2.738 6.772 1.00 98.12 96 VAL A C 1
ATOM 757 O O . VAL A 1 96 ? -0.076 3.315 7.827 1.00 98.12 96 VAL A O 1
ATOM 760 N N . ARG A 1 97 ? 0.453 2.803 5.702 1.00 97.19 97 ARG A N 1
ATOM 761 C CA . ARG A 1 97 ? 1.769 3.462 5.724 1.00 97.19 97 ARG A CA 1
ATOM 762 C C . ARG A 1 97 ? 2.121 4.049 4.368 1.00 97.19 97 ARG A C 1
ATOM 764 O O . ARG A 1 97 ? 1.824 3.437 3.347 1.00 97.19 97 ARG A O 1
ATOM 771 N N . ILE A 1 98 ? 2.852 5.158 4.380 1.00 97.56 98 ILE A N 1
ATOM 772 C CA . ILE A 1 98 ? 3.703 5.516 3.245 1.00 97.56 98 ILE A CA 1
ATOM 773 C C . ILE A 1 98 ? 4.984 4.703 3.328 1.00 97.56 98 ILE A C 1
ATOM 775 O O . ILE A 1 98 ? 5.586 4.594 4.399 1.00 97.56 98 ILE A O 1
ATOM 779 N N . ILE A 1 99 ? 5.400 4.166 2.186 1.00 95.31 99 ILE A N 1
ATOM 780 C CA . ILE A 1 99 ? 6.699 3.530 2.002 1.00 95.31 99 ILE A CA 1
ATOM 781 C C . ILE A 1 99 ? 7.481 4.405 1.031 1.00 95.31 99 ILE A C 1
ATOM 783 O O . ILE A 1 99 ? 7.087 4.568 -0.121 1.00 95.31 99 ILE A O 1
ATOM 787 N N . LYS A 1 100 ? 8.582 4.986 1.502 1.00 93.31 100 LYS A N 1
ATOM 788 C CA . LYS A 1 100 ? 9.519 5.724 0.659 1.00 93.31 100 LYS A CA 1
ATOM 789 C C . LYS A 1 100 ? 10.695 4.814 0.338 1.00 93.31 100 LYS A C 1
ATOM 791 O O . LYS A 1 100 ? 11.553 4.577 1.192 1.00 93.31 100 LYS A O 1
ATOM 796 N N . LEU A 1 101 ? 10.709 4.328 -0.897 1.00 90.50 101 LEU A N 1
ATOM 797 C CA . LEU A 1 101 ? 11.798 3.541 -1.458 1.00 90.50 101 LEU A CA 1
ATOM 798 C C . LEU A 1 101 ? 12.803 4.480 -2.127 1.00 90.50 101 LEU A C 1
ATOM 800 O O . LEU A 1 101 ? 12.423 5.364 -2.894 1.00 90.50 101 LEU A O 1
ATOM 804 N N . ASN A 1 102 ? 14.083 4.298 -1.817 1.00 88.44 102 ASN A N 1
ATOM 805 C CA . ASN A 1 102 ? 15.159 4.890 -2.603 1.00 88.44 102 ASN A CA 1
ATOM 806 C C . ASN A 1 102 ? 15.512 3.950 -3.766 1.00 88.44 102 ASN A C 1
ATOM 808 O O . ASN A 1 102 ? 15.252 2.748 -3.659 1.00 88.44 102 ASN A O 1
ATOM 812 N N . PRO A 1 103 ? 16.100 4.466 -4.860 1.00 89.94 103 PRO A N 1
ATOM 813 C CA . PRO A 1 103 ? 16.567 3.626 -5.955 1.00 89.94 103 PRO A CA 1
ATOM 814 C C . PRO A 1 103 ? 17.466 2.491 -5.453 1.00 89.94 103 PRO A C 1
ATOM 816 O O . PRO A 1 103 ? 18.352 2.719 -4.629 1.00 89.94 103 PRO A O 1
ATOM 819 N N . ASN A 1 104 ? 17.240 1.286 -5.967 1.00 88.81 104 ASN A N 1
ATOM 820 C CA . ASN A 1 104 ? 18.006 0.085 -5.658 1.00 88.81 104 ASN A CA 1
ATOM 821 C C . ASN A 1 104 ? 18.404 -0.651 -6.945 1.00 88.81 104 ASN A C 1
ATOM 823 O O . ASN A 1 104 ? 17.898 -0.380 -8.035 1.00 88.81 104 ASN A O 1
ATOM 827 N N . THR A 1 105 ? 19.350 -1.574 -6.822 1.00 92.56 105 THR A N 1
ATOM 828 C CA . THR A 1 105 ? 19.736 -2.473 -7.912 1.00 92.56 105 THR A CA 1
ATOM 829 C C . THR A 1 105 ? 18.808 -3.684 -7.982 1.00 92.56 105 THR A C 1
ATOM 831 O O . THR A 1 105 ? 18.211 -4.102 -6.989 1.00 92.56 105 THR A O 1
ATOM 834 N N . GLU A 1 106 ? 18.736 -4.317 -9.153 1.00 91.38 106 GLU A N 1
ATOM 835 C CA . GLU A 1 106 ? 17.993 -5.572 -9.328 1.00 91.38 106 GLU A CA 1
ATOM 836 C C . GLU A 1 106 ? 18.510 -6.680 -8.396 1.00 91.38 106 GLU A C 1
ATOM 838 O O . GLU A 1 106 ? 17.721 -7.411 -7.804 1.00 91.38 106 GLU A O 1
ATOM 843 N N . ALA A 1 107 ? 19.829 -6.768 -8.193 1.00 93.81 107 ALA A N 1
ATOM 844 C CA . ALA A 1 107 ? 20.427 -7.739 -7.279 1.00 93.81 107 ALA A CA 1
ATOM 845 C C . ALA A 1 107 ? 19.963 -7.533 -5.827 1.00 93.81 107 ALA A C 1
ATOM 847 O O . ALA A 1 107 ? 19.640 -8.503 -5.143 1.00 93.81 107 ALA A O 1
ATOM 848 N N . GLU A 1 108 ? 19.883 -6.282 -5.361 1.00 92.38 108 GLU A N 1
ATOM 849 C CA . GLU A 1 108 ? 19.345 -5.961 -4.035 1.00 92.38 108 GLU A CA 1
ATOM 850 C C . GLU A 1 108 ? 17.850 -6.271 -3.940 1.00 92.38 108 GLU A C 1
ATOM 852 O O . GLU A 1 108 ? 17.402 -6.791 -2.918 1.00 92.38 108 GLU A O 1
ATOM 857 N N . ALA A 1 109 ? 17.074 -5.990 -4.990 1.00 91.62 109 ALA A N 1
ATOM 858 C CA . ALA A 1 109 ? 15.652 -6.319 -5.024 1.00 91.62 109 ALA A CA 1
ATOM 859 C C . ALA A 1 109 ? 15.420 -7.838 -4.917 1.00 91.62 109 ALA A C 1
ATOM 861 O O . ALA A 1 109 ? 14.599 -8.279 -4.114 1.00 91.62 109 ALA A O 1
ATOM 862 N N . LEU A 1 110 ? 16.191 -8.640 -5.658 1.00 93.06 110 LEU A N 1
ATOM 863 C CA . LEU A 1 110 ? 16.133 -10.103 -5.598 1.00 93.06 110 LEU A CA 1
ATOM 864 C C . LEU A 1 110 ? 16.608 -10.651 -4.249 1.00 93.06 110 LEU A C 1
ATOM 866 O O . LEU A 1 110 ? 15.985 -11.560 -3.707 1.00 93.06 110 LEU A O 1
ATOM 870 N N . HIS A 1 111 ? 17.676 -10.086 -3.680 1.00 91.31 111 HIS A N 1
ATOM 871 C CA . HIS A 1 111 ? 18.180 -10.490 -2.367 1.00 91.31 111 HIS A CA 1
ATOM 872 C C . HIS A 1 111 ? 17.150 -10.270 -1.250 1.00 91.31 111 HIS A C 1
ATOM 874 O O . HIS A 1 111 ? 17.034 -11.096 -0.348 1.00 91.31 111 HIS A O 1
ATOM 880 N N . ASN A 1 112 ? 16.390 -9.174 -1.323 1.00 89.88 112 ASN A N 1
ATOM 881 C CA . ASN A 1 112 ? 15.380 -8.814 -0.327 1.00 89.88 112 ASN A CA 1
ATOM 882 C C . ASN A 1 112 ? 13.984 -9.396 -0.622 1.00 89.88 112 ASN A C 1
ATOM 884 O O . ASN A 1 112 ? 13.028 -9.050 0.076 1.00 89.88 112 ASN A O 1
ATOM 888 N N . MET A 1 113 ? 13.830 -10.258 -1.632 1.00 92.88 113 MET A N 1
ATOM 889 C CA . MET A 1 113 ? 12.545 -10.878 -1.957 1.00 92.88 113 MET A CA 1
ATOM 890 C C . MET A 1 113 ? 12.059 -11.760 -0.801 1.00 92.88 113 MET A C 1
ATOM 892 O O . MET A 1 113 ? 12.761 -12.661 -0.342 1.00 92.88 113 MET A O 1
ATOM 896 N N . HIS A 1 114 ? 10.837 -11.515 -0.336 1.00 92.69 114 HIS A N 1
ATOM 897 C CA . HIS A 1 114 ? 10.251 -12.232 0.791 1.00 92.69 114 HIS A CA 1
ATOM 898 C C . HIS A 1 114 ? 8.737 -12.367 0.643 1.00 92.69 114 HIS A C 1
ATOM 900 O O . HIS A 1 114 ? 8.096 -11.610 -0.083 1.00 92.69 114 HIS A O 1
ATOM 906 N N . LEU A 1 115 ? 8.182 -13.341 1.365 1.00 91.38 115 LEU A N 1
ATOM 907 C CA . LEU A 1 115 ? 6.748 -13.469 1.575 1.00 91.38 115 LEU A CA 1
ATOM 908 C C . LEU A 1 115 ? 6.357 -12.688 2.832 1.00 91.38 115 LEU A C 1
ATOM 910 O O . LEU A 1 115 ? 6.993 -12.834 3.878 1.00 91.38 115 LEU A O 1
ATOM 914 N N . ASP A 1 116 ? 5.290 -11.902 2.745 1.00 89.69 116 ASP A N 1
ATOM 915 C CA . ASP A 1 116 ? 4.733 -11.231 3.914 1.00 89.69 116 ASP A CA 1
ATOM 916 C C . ASP A 1 116 ? 3.899 -12.178 4.781 1.00 89.69 116 ASP A C 1
ATOM 918 O O . ASP A 1 116 ? 3.004 -12.878 4.299 1.00 89.69 116 ASP A O 1
ATOM 922 N N . ASP A 1 117 ? 4.104 -12.115 6.095 1.00 90.81 117 ASP A N 1
ATOM 923 C CA . ASP A 1 117 ? 3.296 -12.842 7.077 1.00 90.81 117 ASP A CA 1
ATOM 924 C C . ASP A 1 117 ? 2.029 -12.057 7.465 1.00 90.81 117 ASP A C 1
ATOM 926 O O . ASP A 1 117 ? 1.841 -11.631 8.604 1.00 90.81 117 ASP A O 1
ATOM 930 N N . ASN A 1 118 ? 1.152 -11.827 6.484 1.00 89.62 118 ASN A N 1
ATOM 931 C CA . ASN A 1 118 ? -0.028 -10.965 6.641 1.00 89.62 118 ASN A CA 1
ATOM 932 C C . ASN A 1 118 ? -1.061 -11.497 7.655 1.00 89.62 118 ASN A C 1
ATOM 934 O O . ASN A 1 118 ? -1.930 -10.751 8.094 1.00 89.62 118 ASN A O 1
ATOM 938 N N . ASN A 1 119 ? -1.047 -12.800 7.964 1.00 93.12 119 ASN A N 1
ATOM 939 C CA . ASN A 1 119 ? -2.145 -13.475 8.686 1.00 93.12 119 ASN A CA 1
ATOM 940 C C . ASN A 1 119 ? -1.696 -14.060 10.015 1.00 93.12 119 ASN A C 1
ATOM 942 O O . ASN A 1 119 ? -2.424 -14.833 10.637 1.00 93.12 119 ASN A O 1
ATOM 946 N N . ARG A 1 120 ? -0.520 -13.647 10.485 1.00 94.69 120 ARG A N 1
ATOM 947 C CA . ARG A 1 120 ? -0.093 -13.893 11.852 1.00 94.69 120 ARG A CA 1
ATOM 948 C C . ARG A 1 120 ? -1.185 -13.442 12.825 1.00 94.69 120 ARG A C 1
ATOM 950 O O . ARG A 1 120 ? -1.649 -12.306 12.764 1.00 94.69 120 ARG A O 1
ATOM 957 N N . LEU A 1 121 ? -1.585 -14.357 13.712 1.00 95.38 121 LEU A N 1
ATOM 958 C CA . LEU A 1 121 ? -2.665 -14.182 14.695 1.00 95.38 121 LEU A CA 1
ATOM 959 C C . LEU A 1 121 ? -4.060 -13.903 14.104 1.00 95.38 121 LEU A C 1
ATOM 961 O O . LEU A 1 121 ? -4.987 -13.659 14.872 1.00 95.38 121 LEU A O 1
ATOM 965 N N . ASN A 1 122 ? -4.243 -13.956 12.780 1.00 95.38 122 ASN A N 1
ATOM 966 C CA . ASN A 1 122 ? -5.566 -13.858 12.175 1.00 95.38 122 ASN A CA 1
ATOM 967 C C . ASN A 1 122 ? -6.376 -15.110 12.557 1.00 95.38 122 ASN A C 1
ATOM 969 O O . ASN A 1 122 ? -5.877 -16.218 12.347 1.00 95.38 122 ASN A O 1
ATOM 973 N N . PRO A 1 123 ? -7.589 -14.987 13.117 1.00 92.62 123 PRO A N 1
ATOM 974 C CA . PRO A 1 123 ? -8.388 -16.155 13.453 1.00 92.62 123 PRO A CA 1
ATOM 975 C C . PRO A 1 123 ? -8.794 -16.973 12.223 1.00 92.62 123 PRO A C 1
ATOM 977 O O . PRO A 1 123 ? -9.018 -16.466 11.117 1.00 92.62 123 PRO A O 1
ATOM 980 N N . ASP A 1 124 ? -8.911 -18.281 12.428 1.00 92.06 124 ASP A N 1
ATOM 981 C CA . ASP A 1 124 ? -9.450 -19.184 11.422 1.00 92.06 124 ASP A CA 1
ATOM 982 C C . ASP A 1 124 ? -10.912 -18.848 11.093 1.00 92.06 124 ASP A C 1
ATOM 984 O O . ASP A 1 124 ? -11.689 -18.458 11.960 1.00 92.06 124 ASP A O 1
ATOM 988 N N . GLY A 1 125 ? -11.295 -19.019 9.826 1.00 91.50 125 GLY A N 1
ATOM 989 C CA . GLY A 1 125 ? -12.644 -18.702 9.345 1.00 91.50 125 GLY A CA 1
ATOM 990 C C . GLY A 1 125 ? -12.858 -17.229 8.986 1.00 91.50 125 GLY A C 1
ATOM 991 O O . GLY A 1 125 ? -13.827 -16.917 8.299 1.00 91.50 125 GLY A O 1
ATOM 992 N N . GLU A 1 126 ? -11.941 -16.334 9.359 1.00 92.12 126 GLU A N 1
ATOM 993 C CA . GLU A 1 126 ? -11.986 -14.945 8.908 1.00 92.12 126 GLU A CA 1
ATOM 994 C C . GLU A 1 126 ? -11.433 -14.756 7.487 1.00 92.12 126 GLU A C 1
ATOM 996 O O . GLU A 1 126 ? -10.711 -15.598 6.939 1.00 92.12 126 GLU A O 1
ATOM 1001 N N . GLY A 1 127 ? -11.757 -13.601 6.898 1.00 91.25 127 GLY A N 1
ATOM 1002 C CA . GLY A 1 127 ? -11.178 -13.149 5.636 1.00 91.25 127 GLY A CA 1
ATOM 1003 C C . GLY A 1 127 ? -9.658 -13.004 5.714 1.00 91.25 127 GLY A C 1
ATOM 1004 O O . GLY A 1 127 ? -9.111 -12.571 6.739 1.00 91.25 127 GLY A O 1
ATOM 10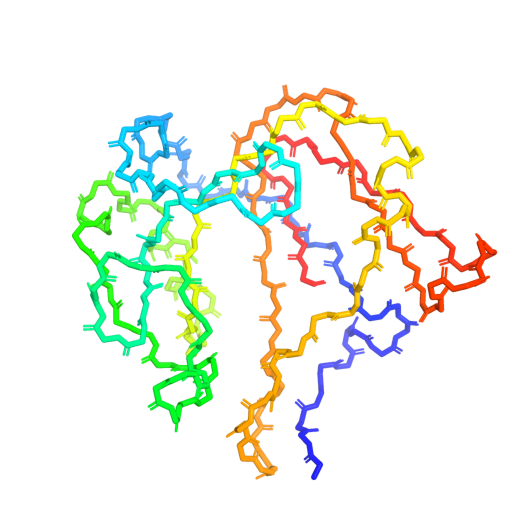05 N N . TRP A 1 128 ? -8.995 -13.370 4.615 1.00 92.00 128 TRP A N 1
ATOM 1006 C CA . TRP A 1 128 ? -7.558 -13.207 4.423 1.00 92.00 128 TRP A CA 1
ATOM 1007 C C . TRP A 1 128 ? -7.191 -11.713 4.503 1.00 92.00 128 TRP A C 1
ATOM 1009 O O . TRP A 1 128 ? -7.734 -10.898 3.761 1.00 92.00 128 TRP A O 1
ATOM 1019 N N . VAL A 1 129 ? -6.254 -11.349 5.385 1.00 94.56 129 VAL A N 1
ATOM 1020 C CA . VAL A 1 129 ? -5.559 -10.054 5.309 1.00 94.56 129 VAL A CA 1
ATOM 1021 C C . VAL A 1 129 ? -4.716 -10.009 4.035 1.00 94.56 129 VAL A C 1
ATOM 1023 O O . VAL A 1 129 ? -3.785 -10.806 3.876 1.00 94.56 129 VAL A O 1
ATOM 1026 N N . VAL A 1 130 ? -5.036 -9.063 3.158 1.00 94.94 130 VAL A N 1
ATOM 1027 C CA . VAL A 1 130 ? -4.315 -8.773 1.912 1.00 94.94 130 VAL A CA 1
ATOM 1028 C C . VAL A 1 130 ? -3.643 -7.401 2.000 1.00 94.94 130 VAL A C 1
ATOM 1030 O O . VAL A 1 130 ? -4.074 -6.548 2.778 1.00 94.94 130 VAL A O 1
ATOM 1033 N N . ARG A 1 131 ? -2.588 -7.173 1.211 1.00 95.88 131 ARG A N 1
ATOM 1034 C CA . ARG A 1 131 ? -1.891 -5.881 1.154 1.00 95.88 131 ARG A CA 1
ATOM 1035 C C . ARG A 1 131 ? -2.317 -5.138 -0.099 1.00 95.88 131 ARG A C 1
ATOM 1037 O O . ARG A 1 131 ? -2.105 -5.635 -1.188 1.00 95.88 131 ARG A O 1
ATOM 1044 N N . ALA A 1 132 ? -2.860 -3.937 0.055 1.00 96.31 132 ALA A N 1
ATOM 1045 C CA . ALA A 1 132 ? -3.135 -3.057 -1.074 1.00 96.31 132 ALA A CA 1
ATOM 1046 C C . ALA A 1 132 ? -2.018 -2.014 -1.230 1.00 96.31 132 ALA A C 1
ATOM 1048 O O . ALA A 1 132 ? -1.531 -1.462 -0.241 1.00 96.31 132 ALA A O 1
ATOM 1049 N N . TRP A 1 133 ? -1.649 -1.721 -2.474 1.00 97.94 133 TRP A N 1
ATOM 1050 C CA . TRP A 1 133 ? -0.686 -0.693 -2.860 1.00 97.94 133 TRP A CA 1
ATOM 1051 C C . TRP A 1 133 ? -1.359 0.370 -3.728 1.00 97.94 133 TRP A C 1
ATOM 1053 O O . TRP A 1 133 ? -2.114 0.037 -4.642 1.00 97.94 133 TRP A O 1
ATOM 1063 N N . LEU A 1 134 ? -1.026 1.639 -3.484 1.00 98.38 134 LEU A N 1
ATOM 1064 C CA . LEU A 1 134 ? -1.327 2.773 -4.357 1.00 98.38 134 LEU A CA 1
ATOM 1065 C C . LEU A 1 134 ? -0.027 3.522 -4.653 1.00 98.38 134 LEU A C 1
ATOM 1067 O O . LEU A 1 134 ? 0.614 4.041 -3.742 1.00 98.38 134 LEU A O 1
ATOM 1071 N N . GLU A 1 135 ? 0.338 3.610 -5.928 1.00 98.25 135 GLU A N 1
ATOM 1072 C CA . GLU A 1 135 ? 1.544 4.314 -6.354 1.00 98.25 135 GLU A CA 1
ATOM 1073 C C . GLU A 1 135 ? 1.318 5.829 -6.405 1.00 98.25 135 GLU A C 1
ATOM 1075 O O . GLU A 1 135 ? 0.463 6.322 -7.146 1.00 98.25 135 GLU A O 1
ATOM 1080 N N . LEU A 1 136 ? 2.094 6.585 -5.626 1.00 98.31 136 LEU A N 1
ATOM 1081 C CA . LEU A 1 136 ? 1.901 8.032 -5.457 1.00 98.31 136 LEU A CA 1
ATOM 1082 C C . LEU A 1 136 ? 2.794 8.873 -6.372 1.00 98.31 136 LEU A C 1
ATOM 1084 O O . LEU A 1 136 ? 2.477 10.034 -6.667 1.00 98.31 136 LEU A O 1
ATOM 1088 N N . THR A 1 137 ? 3.903 8.295 -6.831 1.00 97.00 137 THR A N 1
ATOM 1089 C CA . THR A 1 137 ? 4.910 8.969 -7.653 1.00 97.00 137 THR A CA 1
ATOM 1090 C C . THR A 1 137 ? 4.897 8.461 -9.086 1.00 97.00 137 THR A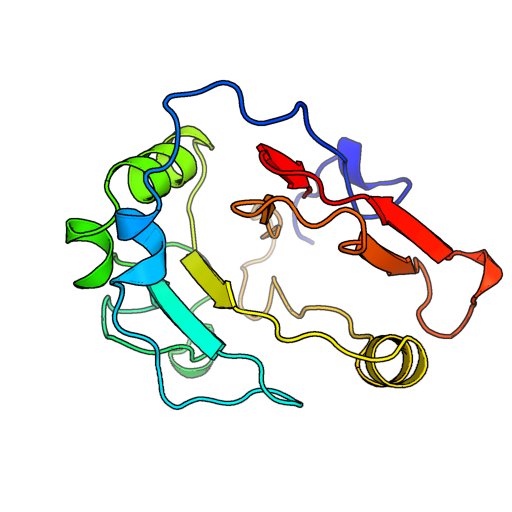 C 1
ATOM 1092 O O . THR A 1 137 ? 4.263 7.460 -9.394 1.00 97.00 137 THR A O 1
ATOM 1095 N N . ASN A 1 138 ? 5.533 9.196 -9.998 1.00 95.44 138 ASN A N 1
ATOM 1096 C CA . ASN A 1 138 ? 5.651 8.772 -11.388 1.00 95.44 138 ASN A CA 1
ATOM 1097 C C . ASN A 1 138 ? 7.125 8.677 -11.766 1.00 95.44 138 ASN A C 1
ATOM 1099 O O . ASN A 1 138 ? 7.706 9.668 -12.209 1.00 95.44 138 ASN A O 1
ATOM 1103 N N . ASP A 1 139 ? 7.710 7.500 -11.590 1.00 95.56 139 ASP A N 1
ATOM 1104 C CA . ASP A 1 139 ? 9.044 7.184 -12.091 1.00 95.56 139 ASP A CA 1
ATOM 1105 C C . ASP A 1 139 ? 8.922 6.046 -13.118 1.00 95.56 139 ASP A C 1
ATOM 1107 O O . ASP A 1 139 ? 8.450 4.962 -12.766 1.00 95.56 139 ASP A O 1
ATOM 1111 N N . PRO A 1 140 ? 9.318 6.257 -14.388 1.00 94.75 140 PRO A N 1
ATOM 1112 C CA . PRO A 1 140 ? 9.233 5.222 -15.418 1.00 94.75 140 PRO A CA 1
ATOM 1113 C C . PRO A 1 140 ? 10.091 3.982 -15.121 1.00 94.75 140 PRO A C 1
ATOM 1115 O O . PRO A 1 140 ? 9.858 2.938 -15.725 1.00 94.75 140 PRO A O 1
ATOM 1118 N N . ASN A 1 141 ? 11.058 4.081 -14.204 1.00 94.69 141 ASN A N 1
ATOM 1119 C CA . ASN A 1 141 ? 11.908 2.971 -13.782 1.00 94.69 141 ASN A CA 1
ATOM 1120 C C . ASN A 1 141 ? 11.366 2.230 -12.552 1.00 94.69 141 ASN A C 1
ATOM 1122 O O . ASN A 1 141 ? 11.972 1.247 -12.135 1.00 94.69 141 ASN A O 1
ATOM 1126 N N . SER A 1 142 ? 10.250 2.672 -11.963 1.00 95.31 142 SER A N 1
ATOM 1127 C CA . SER A 1 142 ? 9.630 1.972 -10.835 1.00 95.31 142 SER A CA 1
ATOM 1128 C C . SER A 1 142 ? 8.804 0.780 -11.311 1.00 95.31 142 SER A C 1
ATOM 1130 O O . SER A 1 142 ? 7.899 0.897 -12.145 1.00 95.31 142 SER A O 1
ATOM 1132 N N . TYR A 1 143 ? 9.099 -0.388 -10.748 1.00 96.06 143 TYR A N 1
ATOM 1133 C CA . TYR A 1 143 ? 8.356 -1.618 -10.979 1.00 96.06 143 TYR A CA 1
ATOM 1134 C C . TYR A 1 143 ? 8.354 -2.498 -9.729 1.00 96.06 143 TYR A C 1
ATOM 1136 O O . TYR A 1 143 ? 9.238 -2.401 -8.881 1.00 96.06 143 TYR A O 1
ATOM 1144 N N . MET A 1 144 ? 7.360 -3.377 -9.630 1.00 96.00 144 MET A N 1
ATOM 1145 C CA . MET A 1 144 ? 7.304 -4.419 -8.612 1.00 96.00 144 MET A CA 1
ATOM 1146 C C . MET A 1 144 ? 7.758 -5.753 -9.203 1.00 96.00 144 MET A C 1
ATOM 1148 O O . MET A 1 144 ? 7.337 -6.116 -10.306 1.00 96.00 144 MET A O 1
ATOM 1152 N N . LEU A 1 145 ? 8.611 -6.469 -8.469 1.00 95.88 145 LEU A N 1
ATOM 1153 C CA . LEU A 1 145 ? 9.026 -7.837 -8.778 1.00 95.88 145 LEU A CA 1
ATOM 1154 C C . LEU A 1 145 ? 8.249 -8.806 -7.893 1.00 95.88 145 LEU A C 1
ATOM 1156 O O . LEU A 1 145 ? 8.322 -8.715 -6.669 1.00 95.88 145 LEU A O 1
ATOM 1160 N N . LEU A 1 146 ? 7.531 -9.736 -8.514 1.00 96.06 146 LEU A N 1
ATOM 1161 C CA . LEU A 1 146 ? 6.797 -10.797 -7.829 1.00 96.06 146 LEU A CA 1
ATOM 1162 C C . LEU A 1 146 ? 7.195 -12.154 -8.390 1.00 96.06 146 LEU A C 1
ATOM 1164 O O . LEU A 1 146 ? 7.415 -12.275 -9.592 1.00 96.06 146 LEU A O 1
ATOM 1168 N N . ARG A 1 147 ? 7.238 -13.172 -7.531 1.00 95.19 147 ARG A N 1
ATOM 1169 C CA . ARG A 1 147 ? 7.387 -14.577 -7.917 1.00 95.19 147 ARG A CA 1
ATO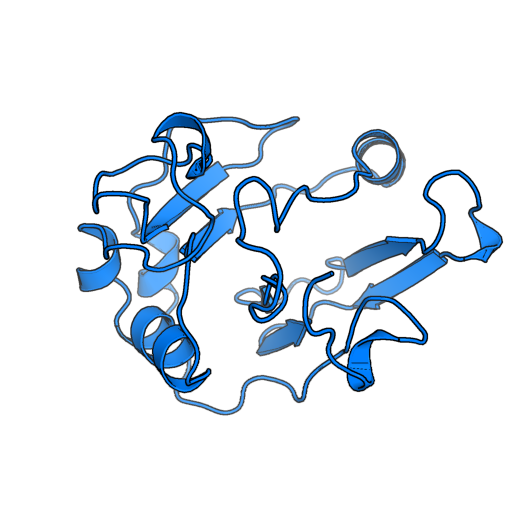M 1170 C C . ARG A 1 147 ? 6.413 -15.422 -7.112 1.00 95.19 147 ARG A C 1
ATOM 1172 O O . ARG A 1 147 ? 6.217 -15.159 -5.927 1.00 95.19 147 ARG A O 1
ATOM 1179 N N . GLU A 1 148 ? 5.819 -16.421 -7.756 1.00 91.69 148 GLU A N 1
ATOM 1180 C CA . GLU A 1 148 ? 4.973 -17.411 -7.076 1.00 91.69 148 GLU A CA 1
ATOM 1181 C C . GLU A 1 148 ? 5.834 -18.313 -6.175 1.00 91.69 148 GLU A C 1
ATOM 1183 O O . GLU A 1 148 ? 5.450 -18.622 -5.048 1.00 91.69 148 GLU A O 1
ATOM 1188 N N . ASP A 1 149 ? 7.040 -18.644 -6.645 1.00 90.62 149 ASP A N 1
ATOM 1189 C CA . ASP A 1 149 ? 8.119 -19.238 -5.859 1.00 90.62 149 ASP A CA 1
ATOM 1190 C C . ASP A 1 149 ? 9.357 -18.335 -5.948 1.00 90.62 149 ASP A C 1
ATOM 1192 O O . ASP A 1 149 ? 9.900 -18.101 -7.030 1.00 90.62 149 ASP A O 1
ATOM 1196 N N . LYS A 1 150 ? 9.821 -17.819 -4.802 1.00 90.69 150 LYS A N 1
ATOM 1197 C CA . LYS A 1 150 ? 10.955 -16.883 -4.739 1.00 90.69 150 LYS A CA 1
ATOM 1198 C C . LYS A 1 150 ? 12.227 -17.445 -5.389 1.00 90.69 150 LYS A C 1
ATOM 1200 O O . LYS A 1 150 ? 13.023 -16.674 -5.935 1.00 90.69 150 LYS A O 1
ATOM 1205 N N . ASP A 1 151 ? 12.407 -18.765 -5.333 1.00 92.31 151 ASP A N 1
ATOM 1206 C CA . ASP A 1 151 ? 13.597 -19.463 -5.817 1.00 92.31 151 ASP A CA 1
ATOM 1207 C C . ASP A 1 151 ? 13.462 -19.898 -7.292 1.00 92.31 151 ASP A C 1
ATOM 1209 O O . ASP A 1 151 ? 14.461 -20.281 -7.903 1.00 92.31 151 ASP A O 1
ATOM 1213 N N . ASP A 1 152 ? 12.273 -19.756 -7.896 1.00 94.88 152 ASP A N 1
ATOM 1214 C CA . ASP A 1 152 ? 12.016 -20.041 -9.312 1.00 94.88 152 ASP A CA 1
ATOM 1215 C C . ASP A 1 152 ? 11.834 -18.748 -10.138 1.00 94.88 152 ASP A C 1
ATOM 1217 O O . ASP A 1 152 ? 10.741 -18.164 -10.178 1.00 94.88 152 ASP A O 1
ATOM 1221 N N . PRO A 1 153 ? 12.874 -18.294 -10.868 1.00 95.31 153 PRO A N 1
ATOM 1222 C CA . PRO A 1 153 ? 12.788 -17.096 -11.699 1.00 95.31 153 PRO A CA 1
ATOM 1223 C C . PRO A 1 153 ? 11.812 -17.231 -12.878 1.00 95.31 153 PRO A C 1
ATOM 1225 O O . PRO A 1 153 ? 11.440 -16.215 -13.461 1.00 95.31 153 PRO A O 1
ATOM 1228 N N . THR A 1 154 ? 11.376 -18.440 -13.246 1.00 96.50 154 THR A N 1
ATOM 1229 C CA . THR A 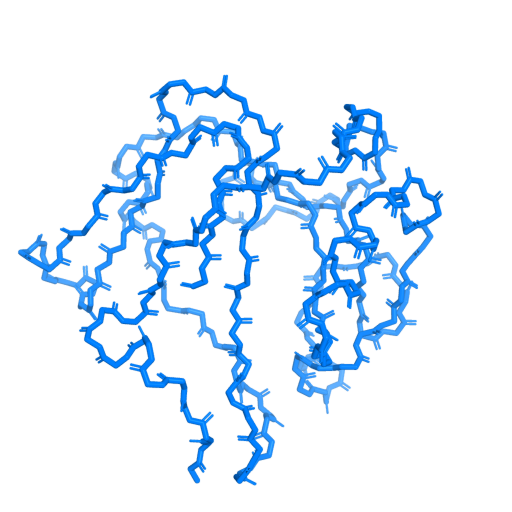1 154 ? 10.411 -18.632 -14.343 1.00 96.50 154 THR A CA 1
ATOM 1230 C C . THR A 1 154 ? 8.991 -18.206 -13.967 1.00 96.50 154 THR A C 1
ATOM 1232 O O . THR A 1 154 ? 8.172 -17.956 -14.850 1.00 96.50 154 THR A O 1
ATOM 1235 N N . THR A 1 155 ? 8.719 -18.043 -12.668 1.00 94.62 155 THR A N 1
ATOM 1236 C CA . THR A 1 155 ? 7.439 -17.545 -12.139 1.00 94.62 155 THR A CA 1
ATOM 1237 C C . THR A 1 155 ? 7.399 -16.020 -11.988 1.00 94.62 155 THR A C 1
ATOM 1239 O O . THR A 1 155 ? 6.438 -15.466 -11.450 1.00 94.62 155 THR A O 1
ATOM 1242 N N . GLU A 1 156 ? 8.441 -15.317 -12.441 1.00 96.75 156 GLU A N 1
ATOM 1243 C CA . GLU A 1 156 ? 8.582 -13.881 -12.229 1.00 96.75 156 GLU A CA 1
ATOM 1244 C C . GLU A 1 156 ? 7.579 -13.049 -13.038 1.00 96.75 156 GLU A C 1
ATOM 1246 O O . GLU A 1 156 ? 7.426 -13.189 -14.250 1.00 96.75 156 GLU A O 1
ATOM 1251 N N . SER A 1 157 ? 6.943 -12.105 -12.349 1.00 96.81 157 SER A N 1
ATOM 1252 C CA . SER A 1 157 ? 6.144 -11.032 -12.927 1.00 96.81 157 SER A CA 1
ATOM 1253 C C . SER A 1 157 ? 6.800 -9.684 -12.631 1.00 96.81 157 SER A C 1
ATOM 1255 O O . SER A 1 157 ? 7.110 -9.375 -11.479 1.00 96.81 157 SER A O 1
ATOM 1257 N N . ARG A 1 158 ? 6.977 -8.858 -13.672 1.00 96.69 158 ARG A N 1
ATOM 1258 C CA . ARG A 1 158 ? 7.449 -7.468 -13.556 1.00 96.69 158 ARG A CA 1
ATOM 1259 C C . ARG A 1 158 ? 6.305 -6.510 -13.850 1.00 96.69 158 ARG A C 1
ATOM 1261 O O . ARG A 1 158 ? 5.798 -6.472 -14.970 1.00 96.69 158 ARG A O 1
ATOM 1268 N N . ILE A 1 159 ? 5.897 -5.734 -12.853 1.00 97.38 159 ILE A N 1
ATOM 1269 C CA . ILE A 1 159 ? 4.721 -4.862 -12.947 1.00 97.38 159 ILE A CA 1
ATOM 1270 C C . ILE A 1 159 ? 5.180 -3.411 -12.933 1.00 97.38 159 ILE A C 1
ATOM 1272 O O . ILE A 1 159 ? 5.729 -2.957 -11.936 1.00 97.38 159 ILE A O 1
ATOM 1276 N N . SER A 1 160 ? 4.942 -2.665 -14.014 1.00 97.38 160 SER A N 1
ATOM 1277 C CA . SER A 1 160 ? 5.248 -1.230 -14.039 1.00 97.38 160 SER A CA 1
ATOM 1278 C C . SER A 1 160 ? 4.370 -0.456 -13.054 1.00 97.38 160 SER A C 1
ATOM 1280 O O . SER A 1 160 ? 3.149 -0.662 -13.002 1.00 97.38 160 SER A O 1
ATOM 1282 N N . MET A 1 161 ? 4.978 0.479 -12.323 1.00 97.56 161 MET A N 1
ATOM 1283 C CA . MET A 1 161 ? 4.327 1.278 -11.282 1.00 97.56 161 MET A CA 1
ATOM 1284 C C . MET A 1 161 ? 4.286 2.765 -11.679 1.00 97.56 161 MET A C 1
ATOM 1286 O O . MET A 1 161 ? 4.987 3.583 -11.089 1.00 97.56 161 MET A O 1
ATOM 1290 N N . PRO A 1 162 ? 3.499 3.158 -12.704 1.00 97.69 162 PRO A N 1
ATOM 1291 C CA . PRO A 1 162 ? 3.217 4.568 -12.936 1.00 97.69 162 PRO A CA 1
ATOM 1292 C C . PRO A 1 162 ? 2.350 5.123 -11.801 1.00 97.69 162 PRO A C 1
ATOM 1294 O O . PRO A 1 162 ? 1.654 4.373 -11.108 1.00 97.69 162 PRO A O 1
ATOM 1297 N N . LYS A 1 163 ? 2.308 6.452 -11.676 1.00 97.88 163 LYS A N 1
ATOM 1298 C CA . LYS A 1 163 ? 1.425 7.116 -10.710 1.00 97.88 163 LYS A CA 1
ATOM 1299 C C . LYS A 1 163 ? -0.015 6.622 -10.854 1.00 97.88 163 LYS A C 1
ATOM 1301 O O . LYS A 1 163 ? -0.509 6.446 -11.967 1.00 97.88 163 LYS A O 1
ATOM 1306 N N . ASN A 1 164 ? -0.685 6.444 -9.719 1.00 98.06 164 ASN A N 1
ATOM 1307 C CA . ASN A 1 164 ? -2.034 5.899 -9.571 1.00 98.06 164 ASN A CA 1
ATOM 1308 C C . ASN A 1 164 ? -2.166 4.396 -9.877 1.00 98.06 164 ASN A C 1
ATOM 1310 O O . ASN A 1 164 ? -3.289 3.887 -9.879 1.00 98.06 164 ASN A O 1
ATOM 1314 N N . ARG A 1 165 ? -1.077 3.647 -10.111 1.00 98.31 165 ARG A N 1
ATOM 1315 C CA . ARG A 1 165 ? -1.143 2.178 -10.160 1.00 98.31 165 ARG A CA 1
ATOM 1316 C C . ARG A 1 165 ? -1.670 1.640 -8.832 1.00 98.31 165 ARG A C 1
ATOM 1318 O O . ARG A 1 165 ? -1.233 2.073 -7.770 1.00 98.31 165 ARG A O 1
ATOM 1325 N N . GLN A 1 166 ? -2.582 0.676 -8.914 1.00 98.19 166 GLN A N 1
ATOM 1326 C CA . GLN A 1 166 ? -3.101 -0.047 -7.761 1.00 98.19 166 GLN A CA 1
ATOM 1327 C C . GLN A 1 166 ? -2.843 -1.545 -7.916 1.00 98.19 166 GLN A C 1
ATOM 1329 O O . GLN A 1 166 ? -2.990 -2.096 -9.012 1.00 98.19 166 GLN A O 1
ATOM 1334 N N . LEU A 1 167 ? -2.464 -2.187 -6.817 1.00 97.06 167 LEU A N 1
ATOM 1335 C CA . LEU A 1 167 ? -2.166 -3.613 -6.753 1.00 97.06 167 LEU A CA 1
ATOM 1336 C C . LEU A 1 167 ? -2.663 -4.181 -5.421 1.00 97.06 167 LEU A C 1
ATOM 1338 O O . LEU A 1 167 ? -2.620 -3.479 -4.411 1.00 97.06 167 LEU A O 1
ATOM 1342 N N . VAL A 1 168 ? -3.119 -5.431 -5.431 1.00 94.81 168 VAL A N 1
ATOM 1343 C CA . VAL A 1 168 ? -3.376 -6.251 -4.235 1.00 94.81 168 VAL A CA 1
ATOM 1344 C C . VAL A 1 168 ? -2.595 -7.545 -4.342 1.00 94.81 168 VAL A C 1
ATOM 1346 O O . VAL A 1 168 ? -2.540 -8.054 -5.483 1.00 94.81 168 VAL A O 1
#

Foldseek 3Di:
DADEDPCCVPQVKDWDDFDPDDAFDPQLAVVADWDPDDDQPPKIKFWQWACAQDGDDDAVVVVPDAQFQTDGHPSVVRGVVQVVVVVVVVGTGGTDIDIDDDDDDPVSLLVPDDDDPRCVNPDPHYHGRDDKDAQNAADQPDWDWDAPDSVDCVRIDTGGRGHRTMMD

Radius of gyration: 16.03 Å; chains: 1; bounding box: 35×39×36 Å

Sequence (168 aa):
MHVKLDSLKEKGFAILRGYDGPPVPKEEWANLEYMDWKSGGDTNFAPIASAFGEMECRGFWDHGKADKDGIWTKNAEICPTLVQWTKNVGANFGRVRIIKLNPNTEAEALHNMHLDDNNRLNPDGEGWVVRAWLELTNDPNSYMLLREDKDDPTTESRISMPKNRQLV